Protein AF-A0A4S3JX13-F1 (afdb_monomer_lite)

Structure (mmCIF, N/CA/C/O backbone):
data_AF-A0A4S3JX13-F1
#
_entry.id   AF-A0A4S3JX13-F1
#
loop_
_atom_site.group_PDB
_atom_site.id
_atom_site.type_symbol
_atom_site.label_atom_id
_atom_site.label_alt_id
_atom_site.label_comp_id
_atom_site.label_asym_id
_atom_site.label_entity_id
_atom_site.label_seq_id
_atom_site.pdbx_PDB_ins_code
_atom_site.Cartn_x
_atom_site.Cartn_y
_atom_site.Cartn_z
_atom_site.occupancy
_atom_site.B_iso_or_equiv
_atom_site.auth_seq_id
_atom_site.auth_comp_id
_atom_site.auth_asym_id
_atom_site.auth_atom_id
_atom_site.pdbx_PDB_model_num
ATOM 1 N N . MET A 1 1 ? -13.801 -10.731 11.688 1.00 96.25 1 MET A N 1
ATOM 2 C CA . MET A 1 1 ? -12.853 -10.563 10.554 1.00 96.25 1 MET A CA 1
ATOM 3 C C . MET A 1 1 ? -11.697 -9.639 10.933 1.00 96.25 1 MET A C 1
ATOM 5 O O . MET A 1 1 ? -11.941 -8.635 11.584 1.00 96.25 1 MET A O 1
ATOM 9 N N . TYR A 1 2 ? -10.465 -9.910 10.487 1.00 97.88 2 TYR A N 1
ATOM 10 C CA . TYR A 1 2 ? -9.333 -8.976 10.625 1.00 97.88 2 TYR A CA 1
ATOM 11 C C . TYR A 1 2 ? -9.135 -8.181 9.332 1.00 97.88 2 TYR A C 1
ATOM 13 O O . TYR A 1 2 ? -9.108 -8.780 8.257 1.00 97.88 2 TYR A O 1
ATOM 21 N N . LEU A 1 3 ? -8.986 -6.857 9.428 1.00 98.25 3 LEU A N 1
ATOM 22 C CA . LEU A 1 3 ? -8.801 -5.976 8.270 1.00 98.25 3 LEU A CA 1
ATOM 23 C C . LEU A 1 3 ? -7.435 -5.286 8.286 1.00 98.25 3 LEU A C 1
ATOM 25 O O . LEU A 1 3 ? -7.055 -4.659 9.275 1.00 98.25 3 LEU A O 1
ATOM 29 N N . GLU A 1 4 ? -6.721 -5.369 7.164 1.00 97.81 4 GLU A N 1
ATOM 30 C CA . GLU A 1 4 ? -5.414 -4.738 6.991 1.00 97.81 4 GLU A CA 1
ATOM 31 C C . GLU A 1 4 ? -5.537 -3.225 6.786 1.00 97.81 4 GLU A C 1
ATOM 33 O O . GLU A 1 4 ? -6.126 -2.760 5.811 1.00 97.81 4 GLU A O 1
ATOM 38 N N . ALA A 1 5 ? -4.930 -2.455 7.687 1.00 97.06 5 ALA A N 1
ATOM 39 C CA . ALA A 1 5 ? -4.945 -0.994 7.688 1.00 97.06 5 ALA A CA 1
ATOM 40 C C . ALA A 1 5 ? -3.530 -0.380 7.714 1.00 97.06 5 ALA A C 1
ATOM 42 O O . ALA A 1 5 ? -3.342 0.788 8.054 1.00 97.06 5 ALA A O 1
ATOM 43 N N . GLY A 1 6 ? -2.503 -1.159 7.355 1.00 97.00 6 GLY A N 1
ATOM 44 C CA . GLY A 1 6 ? -1.111 -0.700 7.348 1.00 97.00 6 GLY A CA 1
ATOM 45 C C . GLY A 1 6 ? -0.830 0.400 6.329 1.00 97.00 6 GLY A C 1
ATOM 46 O O . GLY A 1 6 ? -0.102 1.338 6.636 1.00 97.00 6 GLY A O 1
ATOM 47 N N . ARG A 1 7 ? -1.437 0.322 5.138 1.00 98.19 7 ARG A N 1
ATOM 48 C CA . ARG A 1 7 ? -1.107 1.192 3.991 1.00 98.19 7 ARG A CA 1
ATOM 49 C C . ARG A 1 7 ? -2.301 1.932 3.380 1.00 98.19 7 ARG A C 1
ATOM 51 O O . ARG A 1 7 ? -2.232 2.364 2.234 1.00 98.19 7 ARG A O 1
ATOM 58 N N . ASN A 1 8 ? -3.402 2.068 4.121 1.00 97.56 8 ASN A N 1
ATOM 59 C CA . ASN A 1 8 ? -4.667 2.608 3.610 1.00 97.56 8 ASN A CA 1
ATOM 60 C C . ASN A 1 8 ? -5.009 4.034 4.091 1.00 97.56 8 ASN A C 1
ATOM 62 O O . ASN A 1 8 ? -6.119 4.486 3.820 1.00 97.56 8 ASN A O 1
ATOM 66 N N . GLY A 1 9 ? -4.100 4.747 4.768 1.00 97.88 9 GLY A N 1
ATOM 67 C CA . GLY A 1 9 ? -4.395 6.054 5.382 1.00 97.88 9 GLY A CA 1
ATOM 68 C C . GLY A 1 9 ? -4.720 7.175 4.392 1.00 97.88 9 GLY A C 1
ATOM 69 O O . GLY A 1 9 ? -5.482 8.092 4.703 1.00 97.88 9 GLY A O 1
ATOM 70 N N . LYS A 1 10 ? -4.200 7.078 3.167 1.00 98.25 10 LYS A N 1
ATOM 71 C CA . LYS A 1 10 ? -4.457 8.040 2.095 1.00 98.25 10 LYS A CA 1
ATOM 72 C C . LYS A 1 10 ? -5.344 7.425 1.020 1.00 98.25 10 LYS A C 1
ATOM 74 O O . LYS A 1 10 ? -4.975 6.421 0.416 1.00 98.25 10 LYS A O 1
ATOM 79 N N . GLN A 1 11 ? -6.496 8.053 0.794 1.00 97.75 11 GLN A N 1
ATOM 80 C CA . GLN A 1 11 ? -7.468 7.689 -0.234 1.00 97.75 11 GLN A CA 1
ATOM 81 C C . GLN A 1 11 ? -7.909 8.949 -1.009 1.00 97.75 11 GLN A C 1
ATOM 83 O O . GLN A 1 11 ? -8.144 9.979 -0.372 1.00 97.75 11 GLN A O 1
ATOM 88 N N . PRO A 1 12 ? -8.057 8.890 -2.346 1.00 97.94 12 PRO A N 1
ATOM 89 C CA . PRO A 1 12 ? -7.605 7.793 -3.204 1.00 97.94 12 PRO A CA 1
ATOM 90 C C . PRO A 1 12 ? -6.074 7.631 -3.156 1.00 97.94 12 PRO A C 1
ATOM 92 O O . PRO A 1 12 ? -5.344 8.566 -2.813 1.00 97.94 12 PRO A O 1
ATOM 95 N N . THR A 1 13 ? -5.600 6.427 -3.468 1.00 98.25 13 THR A N 1
ATOM 96 C CA . THR A 1 13 ?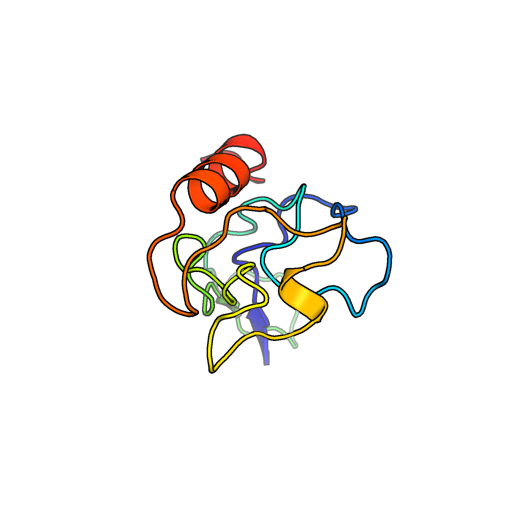 -4.171 6.115 -3.618 1.00 98.25 13 THR A CA 1
ATOM 97 C C . THR A 1 13 ? -3.632 6.663 -4.950 1.00 98.25 13 THR A C 1
ATOM 99 O O . THR A 1 13 ? -4.370 7.251 -5.741 1.00 98.25 13 THR A O 1
ATOM 102 N N . GLY A 1 14 ? -2.337 6.476 -5.223 1.00 98.00 14 GLY A N 1
ATOM 103 C CA . GLY A 1 14 ? -1.728 6.757 -6.531 1.00 98.00 14 GLY A CA 1
ATOM 104 C C . GLY A 1 14 ? -1.802 5.594 -7.529 1.00 98.00 14 GLY A C 1
ATOM 105 O O . GLY A 1 14 ? -1.022 5.573 -8.480 1.00 98.00 14 GLY A O 1
ATOM 106 N N . GLN A 1 15 ? -2.677 4.611 -7.297 1.00 98.50 15 GLN A N 1
ATOM 107 C CA . GLN A 1 15 ? -2.932 3.526 -8.248 1.00 98.50 15 GLN A CA 1
ATOM 108 C C . GLN A 1 15 ? -3.591 4.088 -9.510 1.00 98.50 15 GLN A C 1
ATOM 110 O O . GLN A 1 15 ? -4.449 4.965 -9.418 1.00 98.50 15 GLN A O 1
ATOM 115 N N . ASN A 1 16 ? -3.216 3.565 -10.679 1.00 98.06 16 ASN A N 1
ATOM 116 C CA . ASN A 1 16 ? -3.952 3.850 -11.913 1.00 98.06 16 ASN A CA 1
ATOM 117 C C . ASN A 1 16 ? -5.083 2.838 -12.092 1.00 98.06 16 ASN A C 1
ATOM 119 O O . ASN A 1 16 ? -6.187 3.201 -12.481 1.00 98.06 16 ASN A O 1
ATOM 123 N N . GLU A 1 17 ? -4.801 1.582 -11.750 1.00 98.25 17 GLU A N 1
ATOM 124 C CA . GLU A 1 17 ? -5.756 0.483 -11.759 1.00 98.25 17 GLU A CA 1
ATOM 125 C C . GLU A 1 17 ? -5.798 -0.174 -10.380 1.00 98.25 17 GLU A C 1
ATOM 127 O O . GLU A 1 17 ? -4.792 -0.247 -9.675 1.00 98.25 17 GLU A O 1
ATOM 132 N N . TRP A 1 18 ? -6.951 -0.714 -9.983 1.00 98.12 18 TRP A N 1
ATOM 133 C CA . TRP A 1 18 ? -7.096 -1.323 -8.651 1.00 98.12 18 TRP A CA 1
ATOM 134 C C . TRP A 1 18 ? -6.177 -2.547 -8.450 1.00 98.12 18 TRP A C 1
ATOM 136 O O . TRP A 1 18 ? -5.819 -2.887 -7.323 1.00 98.12 18 TRP A O 1
ATOM 146 N N . GLY A 1 19 ? -5.759 -3.182 -9.550 1.00 98.19 19 GLY A N 1
ATOM 147 C CA . GLY A 1 19 ? -4.789 -4.277 -9.561 1.00 98.19 19 GLY A CA 1
ATOM 148 C C . GLY A 1 19 ? -3.326 -3.852 -9.381 1.00 98.19 19 GLY A C 1
ATOM 149 O O . GLY A 1 19 ? -2.470 -4.725 -9.275 1.00 98.19 19 GLY A O 1
ATOM 150 N N . ASP A 1 20 ? -3.010 -2.555 -9.323 1.00 98.38 20 ASP A N 1
ATOM 151 C CA . ASP A 1 20 ? -1.644 -2.070 -9.096 1.00 98.38 20 ASP A CA 1
ATOM 152 C C . ASP A 1 20 ? -1.260 -2.275 -7.623 1.00 98.38 20 ASP A C 1
ATOM 154 O O . ASP A 1 20 ? -1.570 -1.440 -6.777 1.00 98.38 20 ASP A O 1
ATOM 158 N N . TRP A 1 21 ? -0.623 -3.395 -7.279 1.00 98.38 21 TRP A N 1
ATOM 159 C CA . TRP A 1 21 ? -0.396 -3.782 -5.876 1.00 98.38 21 TRP A CA 1
ATOM 160 C C . TRP A 1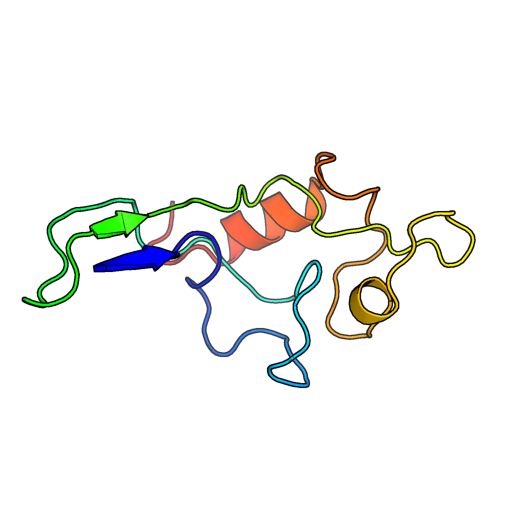 21 ? 1.015 -3.498 -5.340 1.00 98.38 21 TRP A C 1
ATOM 162 O O . TRP A 1 21 ? 1.198 -3.456 -4.125 1.00 98.38 21 TRP A O 1
ATOM 172 N N . CYS A 1 22 ? 2.016 -3.330 -6.209 1.00 98.56 22 CYS A N 1
ATOM 173 C CA . CYS A 1 22 ? 3.423 -3.295 -5.802 1.00 98.56 22 CYS A CA 1
ATOM 174 C C . CYS A 1 22 ? 3.904 -1.876 -5.479 1.00 98.56 22 CYS A C 1
ATOM 176 O O . CYS A 1 22 ? 3.847 -1.007 -6.342 1.00 98.56 22 CYS A O 1
ATOM 178 N N . ASN A 1 23 ? 4.430 -1.633 -4.272 1.00 98.44 23 ASN A N 1
ATOM 179 C CA . ASN A 1 23 ? 5.110 -0.387 -3.884 1.00 98.44 23 ASN A CA 1
ATOM 180 C C . ASN A 1 23 ? 4.358 0.883 -4.332 1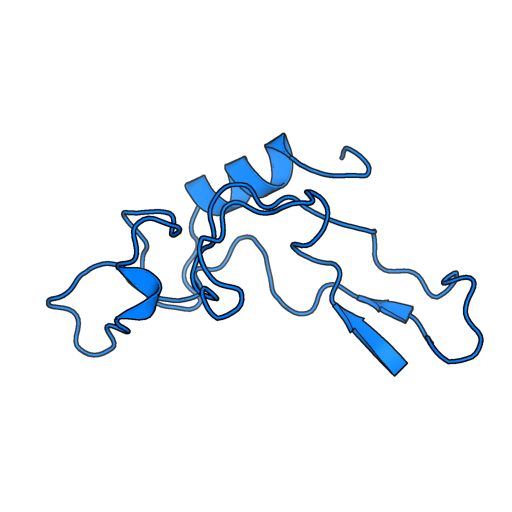.00 98.44 23 ASN A C 1
ATOM 182 O O . ASN A 1 23 ? 4.942 1.822 -4.872 1.00 98.44 23 ASN A O 1
ATOM 186 N N . VAL A 1 24 ? 3.040 0.900 -4.140 1.00 98.44 24 VAL A N 1
ATOM 187 C CA . VAL A 1 24 ? 2.129 1.909 -4.698 1.00 98.44 24 VAL A CA 1
ATOM 188 C C . VAL A 1 24 ? 2.457 3.330 -4.221 1.00 98.44 24 VAL A C 1
ATOM 190 O O . VAL A 1 24 ? 2.567 3.597 -3.024 1.00 98.44 24 VAL A O 1
ATOM 193 N N . LYS A 1 25 ? 2.559 4.280 -5.150 1.00 98.31 25 LYS A N 1
ATOM 194 C CA . LYS A 1 25 ? 2.743 5.702 -4.834 1.00 98.31 25 LYS A CA 1
ATOM 195 C C . LYS A 1 25 ? 1.521 6.297 -4.139 1.00 98.31 25 LYS A C 1
ATOM 197 O O . LYS A 1 25 ? 0.383 5.902 -4.373 1.00 98.31 25 LYS A O 1
ATOM 202 N N . GLY A 1 26 ? 1.745 7.335 -3.343 1.00 97.38 26 GLY A N 1
ATOM 203 C CA . GLY A 1 26 ? 0.665 8.123 -2.751 1.00 97.38 26 GLY A CA 1
ATOM 204 C C . GLY A 1 26 ? -0.205 7.350 -1.757 1.00 97.38 26 GLY A C 1
ATOM 205 O O . GLY A 1 26 ? -1.368 7.705 -1.592 1.00 97.38 26 GLY A O 1
ATOM 206 N N . THR A 1 27 ? 0.343 6.327 -1.106 1.00 98.38 27 THR A N 1
ATOM 207 C CA . THR A 1 27 ? -0.259 5.649 0.051 1.00 98.38 27 THR A CA 1
ATOM 208 C C . THR A 1 27 ? 0.263 6.252 1.359 1.00 98.38 27 THR A C 1
ATOM 210 O O . THR A 1 27 ? 1.194 7.055 1.351 1.00 98.38 27 THR A O 1
ATOM 213 N N . GLY A 1 28 ? -0.360 5.903 2.485 1.00 98.19 28 GLY A N 1
ATOM 214 C CA . GLY A 1 28 ? -0.013 6.421 3.811 1.00 98.19 28 GLY A CA 1
ATOM 215 C C . GLY A 1 28 ? -0.318 5.409 4.910 1.00 98.19 28 GLY A C 1
ATOM 216 O O . GLY A 1 28 ? -1.149 4.516 4.701 1.00 98.19 28 GLY A O 1
ATOM 217 N N . PHE A 1 29 ? 0.325 5.533 6.075 1.00 98.56 29 PHE A N 1
ATOM 218 C CA . PHE A 1 29 ? -0.050 4.728 7.241 1.00 98.56 29 PHE A CA 1
ATOM 219 C C . PHE A 1 29 ? -1.511 4.966 7.607 1.00 98.56 29 PHE A C 1
ATOM 221 O O . PHE A 1 29 ? -1.929 6.111 7.748 1.00 98.56 29 PHE A O 1
ATOM 228 N N . GLY A 1 30 ? -2.278 3.891 7.761 1.00 97.81 30 GLY A N 1
ATOM 229 C CA . GLY A 1 30 ? -3.680 3.975 8.149 1.00 97.81 30 GLY A CA 1
ATOM 230 C C . GLY A 1 30 ? -3.917 3.833 9.643 1.00 97.81 30 GLY A C 1
ATOM 231 O O . GLY A 1 30 ? -3.030 4.076 10.475 1.00 97.81 30 GLY A O 1
ATOM 232 N N . ALA A 1 31 ? -5.129 3.383 9.973 1.00 97.19 31 ALA A N 1
ATOM 233 C CA . ALA A 1 31 ? -5.565 3.154 11.343 1.00 97.19 31 ALA A CA 1
ATOM 234 C C . ALA A 1 31 ? -4.525 2.354 12.149 1.00 97.19 31 ALA A C 1
ATOM 236 O O . ALA A 1 31 ? -3.841 1.448 11.654 1.00 97.19 31 ALA A O 1
ATOM 237 N N . ARG A 1 32 ? -4.363 2.730 13.420 1.00 97.88 32 ARG A N 1
ATOM 238 C CA . ARG A 1 32 ? -3.525 1.970 14.353 1.00 97.88 32 ARG A CA 1
ATOM 239 C C . ARG A 1 32 ? -4.240 0.653 14.686 1.00 97.88 32 ARG A C 1
ATOM 241 O O . ARG A 1 32 ? -5.472 0.651 14.707 1.00 97.88 32 ARG A O 1
ATOM 248 N N . PRO A 1 33 ? -3.508 -0.446 14.950 1.00 98.31 33 PRO A N 1
ATOM 249 C CA . PRO A 1 33 ? -4.139 -1.692 15.355 1.00 98.31 33 PRO A CA 1
ATOM 250 C C . PRO A 1 33 ? -5.058 -1.498 16.563 1.00 98.31 33 PRO A C 1
ATOM 252 O O . PRO A 1 33 ? -4.645 -0.906 17.561 1.00 98.31 33 PRO A O 1
ATOM 255 N N . THR A 1 34 ? -6.299 -1.967 16.460 1.00 98.44 34 THR A N 1
ATOM 256 C CA . THR A 1 34 ? -7.324 -1.812 17.502 1.00 98.44 34 THR A CA 1
ATOM 257 C C . THR A 1 34 ? -8.444 -2.831 17.314 1.00 98.44 34 THR A C 1
ATOM 259 O O . THR A 1 34 ? -8.742 -3.213 16.183 1.00 98.44 34 THR A O 1
ATOM 262 N N . THR A 1 35 ? -9.076 -3.244 18.413 1.00 98.56 35 THR A N 1
ATOM 263 C CA . THR A 1 35 ? -10.331 -4.017 18.422 1.00 98.56 35 THR A CA 1
ATOM 264 C C . THR A 1 35 ? -11.569 -3.120 18.504 1.00 98.56 35 THR A C 1
ATOM 266 O O . THR A 1 35 ? -12.688 -3.606 18.398 1.00 98.56 35 THR A O 1
ATOM 269 N N . ASP A 1 36 ? -11.389 -1.814 18.718 1.00 98.12 36 ASP A N 1
ATOM 270 C CA . ASP A 1 36 ? -12.470 -0.827 18.667 1.00 98.12 36 ASP A CA 1
ATOM 271 C C . ASP A 1 36 ? -12.716 -0.415 17.209 1.00 98.12 36 ASP A C 1
ATOM 273 O O . ASP A 1 36 ? -12.154 0.561 16.708 1.00 98.12 36 ASP A O 1
ATOM 277 N N . THR A 1 37 ? -13.456 -1.254 16.488 1.00 97.81 37 THR A N 1
ATOM 278 C CA . THR A 1 37 ? -13.681 -1.143 15.036 1.00 97.81 37 THR A CA 1
ATOM 279 C C . THR A 1 37 ? -15.011 -0.478 14.688 1.00 97.81 37 THR A C 1
ATOM 281 O O . THR A 1 37 ? -15.168 0.023 13.576 1.00 97.81 37 THR A O 1
ATOM 284 N N . GLY A 1 38 ? -15.966 -0.473 15.624 1.00 97.56 38 GLY A N 1
ATOM 285 C CA . GLY A 1 38 ? -17.329 0.017 15.413 1.00 97.56 38 GLY A CA 1
ATOM 286 C C . GLY A 1 38 ? -18.211 -0.876 14.529 1.00 97.56 38 GLY A C 1
ATOM 287 O O . GLY A 1 38 ? -19.318 -0.460 14.195 1.00 97.56 38 GLY A O 1
ATOM 288 N N . ASP A 1 39 ? -17.752 -2.076 14.156 1.00 97.88 39 ASP A N 1
ATOM 289 C CA . ASP A 1 39 ? -18.467 -3.008 13.276 1.00 97.88 39 ASP A CA 1
ATOM 290 C C . ASP A 1 39 ? -18.484 -4.422 13.883 1.00 97.88 39 ASP A C 1
ATOM 292 O O . ASP A 1 39 ? -17.436 -4.988 14.190 1.00 97.88 39 ASP A O 1
ATOM 296 N N . GLU A 1 40 ? -19.678 -5.004 14.039 1.00 97.88 40 GLU A N 1
ATOM 297 C CA . GLU A 1 40 ? -19.884 -6.328 14.652 1.00 97.88 40 GLU A CA 1
ATOM 298 C C . GLU A 1 40 ? -19.233 -7.485 13.872 1.00 97.88 40 GLU A C 1
ATOM 300 O O . GLU A 1 40 ? -19.046 -8.571 14.421 1.00 97.88 40 GLU A O 1
ATOM 305 N N . LEU A 1 41 ? -18.887 -7.282 12.598 1.00 98.38 41 LEU A N 1
ATOM 306 C CA . LEU A 1 41 ? -18.234 -8.278 11.746 1.00 98.38 41 LEU A CA 1
ATOM 307 C C . LEU A 1 41 ? -16.708 -8.116 11.702 1.00 98.38 41 LEU A C 1
ATOM 309 O O . LEU A 1 41 ? -16.010 -9.012 11.204 1.00 98.38 41 LEU A O 1
ATOM 313 N N . VAL A 1 42 ? -16.167 -7.001 12.202 1.00 98.50 42 VAL A N 1
ATOM 314 C CA . VAL A 1 42 ? -14.733 -6.689 12.174 1.00 98.50 42 VAL A CA 1
ATOM 315 C C . VAL A 1 42 ? -1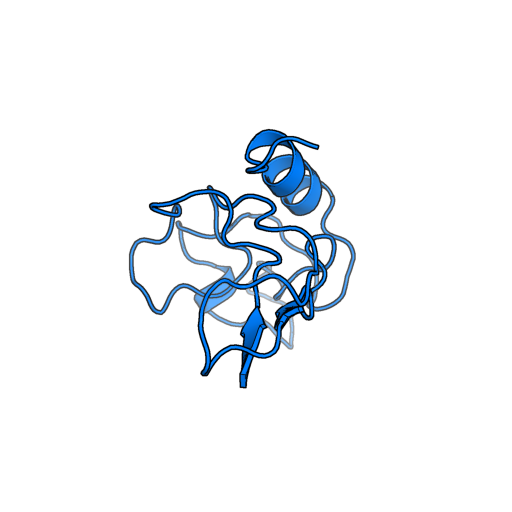4.153 -6.795 13.580 1.00 98.50 42 VAL A C 1
ATOM 317 O O . VAL A 1 42 ? -14.363 -5.932 14.423 1.00 98.50 42 VAL A O 1
ATOM 320 N N . ASP A 1 43 ? -13.344 -7.826 13.807 1.00 98.56 43 ASP A N 1
ATOM 321 C CA . ASP A 1 43 ? -12.753 -8.121 15.115 1.00 98.56 43 ASP A CA 1
ATOM 322 C C . ASP A 1 43 ? -11.631 -7.129 15.446 1.00 98.56 43 ASP A C 1
ATOM 324 O O . ASP A 1 43 ? -11.454 -6.751 16.602 1.00 98.56 43 ASP A O 1
ATOM 328 N N . ALA A 1 44 ? -10.839 -6.736 14.438 1.00 98.50 44 ALA A N 1
ATOM 329 C CA . ALA A 1 44 ? -9.777 -5.749 14.597 1.00 98.50 44 ALA A CA 1
ATOM 330 C C . ALA A 1 44 ? -9.299 -5.147 13.267 1.00 98.50 44 ALA A C 1
ATOM 332 O O . ALA A 1 44 ? -9.267 -5.817 12.227 1.00 98.50 44 ALA A O 1
ATOM 333 N N . PHE A 1 45 ? -8.805 -3.911 13.347 1.00 98.56 45 PHE A N 1
ATOM 334 C CA . PHE A 1 45 ? -7.849 -3.378 12.380 1.00 98.56 45 PHE A CA 1
ATOM 335 C C . PHE A 1 45 ? -6.439 -3.839 12.749 1.00 98.56 45 PHE A C 1
ATOM 337 O O . PHE A 1 45 ? -6.054 -3.810 13.920 1.00 98.56 45 PHE A O 1
ATOM 344 N N . VAL A 1 46 ? -5.661 -4.263 11.755 1.00 98.19 46 VAL A N 1
ATOM 345 C CA . VAL A 1 46 ? -4.311 -4.81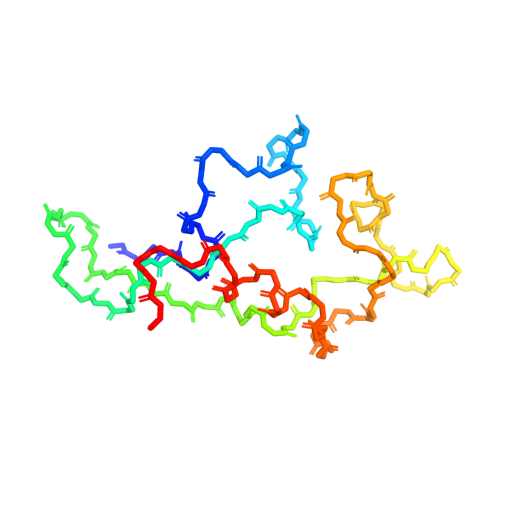8 11.927 1.00 98.19 46 VAL A CA 1
ATOM 346 C C . VAL A 1 46 ? -3.318 -4.212 10.929 1.00 98.19 46 VAL A C 1
ATOM 348 O O . VAL A 1 46 ? -3.705 -3.541 9.975 1.00 98.19 46 VAL A O 1
ATOM 351 N N . ARG A 1 47 ? -2.019 -4.413 11.183 1.00 96.50 47 ARG A N 1
ATOM 352 C CA . ARG A 1 47 ? -0.914 -4.076 10.271 1.00 96.50 47 ARG A CA 1
ATOM 353 C C . ARG A 1 47 ? -0.062 -5.326 10.050 1.00 96.50 47 ARG A C 1
ATOM 355 O O . ARG A 1 47 ? 0.882 -5.581 10.788 1.00 96.50 47 ARG A O 1
ATOM 362 N N . VAL A 1 48 ? -0.481 -6.134 9.093 1.00 97.38 48 VAL A N 1
ATOM 363 C CA . VAL A 1 48 ? 0.109 -7.395 8.646 1.00 97.38 48 VAL A CA 1
ATOM 364 C C . VAL A 1 48 ? 1.253 -7.124 7.680 1.00 97.38 48 VAL A C 1
ATOM 366 O O . VAL A 1 48 ? 2.311 -7.731 7.821 1.00 97.38 48 VAL A O 1
ATOM 369 N N . LYS A 1 49 ? 1.076 -6.215 6.711 1.00 96.12 49 LYS A N 1
ATOM 370 C CA . LYS A 1 49 ? 2.150 -5.843 5.789 1.00 96.12 49 LYS A CA 1
ATOM 371 C C . LYS A 1 49 ? 2.927 -4.659 6.355 1.00 96.12 49 LYS A C 1
ATOM 373 O O . LYS A 1 49 ? 2.445 -3.524 6.384 1.00 96.12 49 LYS A O 1
ATOM 378 N N . SER A 1 50 ? 4.166 -4.943 6.736 1.00 92.94 50 SER A N 1
ATOM 379 C CA . SER A 1 50 ? 5.181 -3.947 7.061 1.00 92.94 50 SER A CA 1
ATOM 380 C C . SER A 1 50 ? 5.358 -2.945 5.920 1.00 92.94 50 SER A C 1
ATOM 382 O O . SER A 1 50 ? 5.538 -3.318 4.761 1.00 92.94 50 SER A O 1
ATOM 384 N N . SER A 1 51 ? 5.270 -1.660 6.253 1.00 89.88 51 SER A N 1
ATOM 385 C CA . SER A 1 51 ? 5.338 -0.544 5.297 1.00 89.88 51 SER A CA 1
ATOM 386 C C . SER A 1 51 ? 6.766 -0.135 4.960 1.00 89.88 51 SER A C 1
ATOM 388 O O . SER A 1 51 ? 6.997 0.666 4.072 1.00 89.88 51 SER A O 1
ATOM 390 N N . GLU A 1 52 ? 7.727 -0.657 5.692 1.00 91.75 52 GLU A N 1
ATOM 391 C CA . GLU A 1 52 ? 9.149 -0.485 5.483 1.00 91.75 52 GLU A CA 1
ATOM 392 C C . GLU A 1 52 ? 9.715 -1.496 4.477 1.00 91.75 52 GLU A C 1
ATOM 394 O O . GLU A 1 52 ? 10.797 -1.286 3.942 1.00 91.75 52 GLU A O 1
ATOM 399 N N . GLU A 1 53 ? 8.996 -2.584 4.195 1.00 98.06 53 GLU A N 1
ATOM 400 C CA . GLU A 1 53 ? 9.467 -3.678 3.348 1.00 98.06 53 GLU A CA 1
ATOM 401 C C . GLU A 1 53 ? 8.908 -3.580 1.927 1.00 98.06 53 GLU A C 1
ATOM 403 O O . GLU A 1 53 ? 7.690 -3.595 1.729 1.00 98.06 53 GLU A O 1
ATOM 408 N N . SER A 1 54 ? 9.796 -3.604 0.931 1.00 98.44 54 SER A N 1
ATOM 409 C CA . SER A 1 54 ? 9.434 -3.651 -0.489 1.00 98.44 54 SER A CA 1
ATOM 410 C C . SER A 1 54 ? 8.497 -4.823 -0.797 1.00 98.44 54 SER A C 1
ATOM 412 O O . SER A 1 54 ? 8.645 -5.928 -0.263 1.00 98.44 54 SER A O 1
ATOM 414 N N . ASP A 1 55 ? 7.540 -4.595 -1.691 1.00 98.62 55 ASP A N 1
ATOM 415 C CA . ASP A 1 55 ? 6.699 -5.641 -2.276 1.00 98.62 55 ASP A CA 1
ATOM 416 C C . ASP A 1 55 ? 7.427 -6.415 -3.392 1.00 98.62 55 ASP A C 1
ATOM 418 O O . ASP A 1 55 ? 7.079 -7.560 -3.673 1.00 98.62 55 ASP A O 1
ATOM 422 N N . GLY A 1 56 ? 8.455 -5.822 -4.009 1.00 98.62 56 GLY A N 1
ATOM 423 C CA . GLY A 1 56 ? 9.193 -6.407 -5.128 1.00 98.62 56 GLY A CA 1
ATOM 424 C C . GLY A 1 56 ? 10.131 -5.421 -5.826 1.00 98.62 56 GLY A C 1
ATOM 425 O O . GLY A 1 56 ? 9.989 -4.205 -5.706 1.00 98.62 56 GLY A O 1
ATOM 426 N N . THR A 1 57 ? 11.114 -5.960 -6.550 1.00 98.75 57 THR A N 1
ATOM 427 C CA . THR A 1 57 ? 12.141 -5.158 -7.233 1.00 98.75 57 THR A CA 1
ATOM 428 C C . THR A 1 57 ? 11.598 -4.484 -8.489 1.00 98.75 57 THR A C 1
ATOM 430 O O . THR A 1 57 ? 10.817 -5.078 -9.231 1.00 98.75 57 THR A O 1
ATOM 433 N N . SER A 1 58 ? 12.051 -3.257 -8.758 1.00 98.69 58 SER A N 1
ATOM 434 C CA . SER A 1 58 ? 11.786 -2.562 -10.025 1.00 98.69 58 SER A CA 1
ATOM 435 C C . SER A 1 58 ? 12.861 -2.826 -11.091 1.00 98.69 58 SER A C 1
ATOM 437 O O . SER A 1 58 ? 12.774 -2.287 -12.192 1.00 98.69 58 SER A O 1
ATOM 439 N N . ASP A 1 59 ? 13.898 -3.609 -10.774 1.00 98.62 59 ASP A N 1
ATOM 440 C CA . ASP A 1 59 ? 14.944 -4.002 -11.723 1.00 98.62 59 ASP A CA 1
ATOM 441 C C . ASP A 1 59 ? 14.426 -5.093 -12.669 1.00 98.62 59 ASP A C 1
ATOM 443 O O . ASP A 1 59 ? 14.247 -6.245 -12.273 1.00 98.62 59 ASP A O 1
ATOM 447 N N . THR A 1 60 ? 14.221 -4.737 -13.938 1.00 98.50 60 THR A N 1
ATOM 448 C CA . THR A 1 60 ? 13.704 -5.640 -14.980 1.00 98.50 60 THR A CA 1
ATOM 449 C C . THR A 1 60 ? 14.667 -6.769 -15.352 1.00 98.50 60 THR A C 1
ATOM 451 O O . THR A 1 60 ? 14.258 -7.725 -16.011 1.00 98.50 60 THR A O 1
ATOM 454 N N . SER A 1 61 ? 15.936 -6.688 -14.939 1.00 98.38 61 SER A N 1
ATOM 455 C CA . SER A 1 61 ? 16.928 -7.749 -15.130 1.00 98.38 61 SER A CA 1
ATOM 456 C C . SER A 1 61 ? 16.968 -8.758 -13.975 1.00 98.38 61 SER A C 1
ATOM 458 O O . SER A 1 61 ? 17.588 -9.820 -14.100 1.00 98.38 61 SER A O 1
ATOM 460 N N . ALA A 1 62 ? 16.300 -8.463 -12.854 1.00 98.56 62 ALA A N 1
ATOM 461 C CA . ALA A 1 62 ? 16.311 -9.319 -11.678 1.00 98.56 62 ALA A CA 1
ATOM 462 C C . ALA A 1 62 ? 15.555 -10.635 -11.916 1.00 98.56 62 ALA A C 1
ATOM 464 O O . ALA A 1 62 ? 14.479 -10.681 -12.511 1.00 98.56 62 ALA A O 1
ATOM 465 N N . LYS A 1 63 ? 16.083 -11.734 -11.362 1.00 98.50 63 LYS A N 1
ATOM 466 C CA . LYS A 1 63 ? 15.511 -13.085 -11.527 1.00 98.50 63 LYS A CA 1
ATOM 467 C C . LYS A 1 63 ? 14.059 -13.201 -11.040 1.00 98.50 63 LYS A C 1
ATOM 469 O O . LYS A 1 63 ? 13.329 -14.060 -11.524 1.00 98.50 63 LYS A O 1
ATOM 474 N N . ARG A 1 64 ? 13.667 -12.394 -10.049 1.00 98.31 64 ARG A N 1
ATOM 475 C CA . ARG A 1 64 ? 12.334 -12.405 -9.421 1.00 98.31 64 ARG A CA 1
ATOM 476 C C . ARG A 1 64 ? 11.520 -11.152 -9.745 1.00 98.31 64 ARG A C 1
ATOM 478 O O . ARG A 1 64 ? 10.625 -10.801 -8.983 1.00 98.31 64 ARG A O 1
ATOM 485 N N . TYR A 1 65 ? 11.858 -10.463 -10.832 1.00 98.69 65 TYR A N 1
ATOM 486 C CA . TYR A 1 65 ? 11.117 -9.292 -11.275 1.00 98.69 65 TYR A CA 1
ATOM 487 C C . TYR A 1 65 ? 9.643 -9.632 -11.549 1.00 98.69 65 TYR A C 1
ATOM 489 O O . TYR A 1 65 ? 9.344 -10.609 -12.239 1.00 98.69 65 TYR A O 1
ATOM 497 N N . ASP A 1 66 ? 8.740 -8.797 -11.031 1.00 98.75 66 ASP A N 1
ATOM 498 C CA . ASP A 1 66 ? 7.311 -8.812 -11.348 1.00 98.75 66 ASP A CA 1
ATOM 499 C C . ASP A 1 66 ? 6.946 -7.524 -12.096 1.00 98.75 66 ASP A C 1
ATOM 501 O O . ASP A 1 66 ? 7.310 -6.421 -11.677 1.00 98.75 66 ASP A O 1
ATOM 505 N N . ALA A 1 67 ? 6.203 -7.657 -13.197 1.00 98.31 67 ALA A N 1
ATOM 506 C CA . ALA A 1 67 ? 5.823 -6.537 -14.053 1.00 98.31 67 ALA A CA 1
ATOM 507 C C . ALA A 1 67 ? 5.031 -5.447 -13.309 1.00 98.31 67 ALA A C 1
ATOM 509 O O . ALA A 1 67 ? 5.166 -4.269 -13.645 1.00 98.31 67 ALA A O 1
ATOM 510 N N . HIS A 1 68 ? 4.267 -5.803 -12.267 1.00 98.56 68 HIS A N 1
ATOM 511 C CA . HIS A 1 68 ? 3.525 -4.823 -11.469 1.00 98.56 68 HIS A CA 1
ATOM 512 C C . HIS A 1 68 ? 4.459 -3.849 -10.753 1.00 98.56 68 HIS A C 1
ATOM 514 O O . HIS A 1 68 ? 4.107 -2.687 -10.593 1.00 98.56 68 HIS A O 1
ATOM 520 N N . CYS A 1 69 ? 5.668 -4.274 -10.379 1.00 98.56 69 CYS A N 1
ATOM 521 C CA . CYS A 1 69 ? 6.646 -3.426 -9.697 1.00 98.56 69 CYS A CA 1
ATOM 522 C C . CYS A 1 69 ? 7.349 -2.428 -10.630 1.00 98.56 69 CYS A C 1
ATOM 524 O O . CYS A 1 69 ? 8.003 -1.503 -10.147 1.00 98.56 69 CYS A O 1
ATOM 526 N N . GLY A 1 70 ? 7.187 -2.568 -11.952 1.00 98.19 70 GLY A N 1
ATOM 527 C CA . GLY A 1 70 ? 7.684 -1.618 -12.952 1.00 98.19 70 GLY A CA 1
ATOM 528 C C . GLY A 1 70 ? 6.651 -0.609 -13.462 1.00 98.19 70 GLY A C 1
ATOM 529 O O . GLY A 1 70 ? 6.987 0.188 -14.339 1.00 98.19 70 GLY A O 1
ATOM 530 N N . LEU A 1 71 ? 5.410 -0.626 -12.961 1.00 98.31 71 LEU A N 1
ATOM 531 C CA . LEU A 1 71 ? 4.353 0.279 -13.431 1.00 98.31 71 LEU A CA 1
ATOM 532 C C . LEU A 1 71 ? 4.603 1.735 -13.005 1.00 98.31 71 LEU A C 1
ATOM 534 O O . LEU A 1 71 ? 5.262 2.020 -12.009 1.00 98.31 71 LEU A O 1
ATOM 538 N N . GLY A 1 72 ? 4.027 2.695 -13.735 1.00 97.69 72 GLY A N 1
ATOM 539 C CA . GLY A 1 72 ? 4.178 4.123 -13.419 1.00 97.69 72 GLY A CA 1
ATOM 540 C C . GLY A 1 72 ? 3.612 4.526 -12.047 1.00 97.69 72 GLY A C 1
ATOM 541 O O . GLY A 1 72 ? 4.100 5.481 -11.434 1.00 97.69 72 GLY A O 1
ATOM 542 N N . SER A 1 73 ? 2.631 3.774 -11.543 1.00 97.94 73 SER A N 1
ATOM 543 C CA . SER 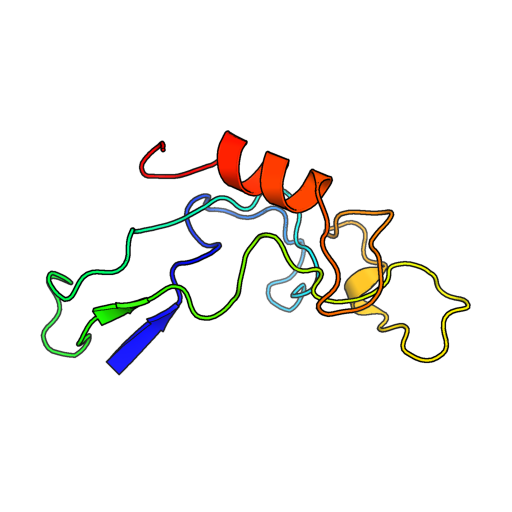A 1 73 ? 2.008 3.929 -10.223 1.00 97.94 73 SER A CA 1
ATOM 544 C C . SER A 1 73 ? 2.875 3.418 -9.063 1.00 97.94 73 SER A C 1
ATOM 546 O O . SER A 1 73 ? 2.513 3.637 -7.908 1.00 97.94 73 SER A O 1
ATOM 548 N N . THR A 1 74 ? 4.039 2.806 -9.321 1.00 97.62 74 THR A N 1
ATOM 549 C CA . THR A 1 74 ? 4.921 2.252 -8.277 1.00 97.62 74 THR A CA 1
ATOM 550 C C . THR A 1 74 ? 6.124 3.141 -7.987 1.00 97.62 74 THR A C 1
ATOM 552 O O . THR A 1 74 ? 6.624 3.865 -8.856 1.00 97.62 74 THR A O 1
ATOM 555 N N . LEU A 1 75 ? 6.592 3.118 -6.741 1.00 97.50 75 LEU A N 1
ATOM 556 C CA . LEU A 1 75 ? 7.832 3.756 -6.311 1.00 97.50 75 LEU A CA 1
ATOM 557 C C . LEU A 1 75 ? 9.035 2.999 -6.884 1.00 97.50 75 LEU A C 1
ATOM 559 O O . LEU A 1 75 ? 9.137 1.781 -6.759 1.00 97.50 75 LEU A O 1
ATOM 563 N N . GLN A 1 76 ? 9.936 3.743 -7.525 1.00 97.69 76 GLN A N 1
ATOM 564 C CA . GLN A 1 76 ? 11.130 3.226 -8.189 1.00 97.69 76 GLN A CA 1
ATOM 565 C C . GLN A 1 76 ? 12.307 4.187 -7.925 1.00 97.69 76 GLN A C 1
ATOM 567 O O . GLN A 1 76 ? 12.085 5.402 -7.911 1.00 97.69 76 GLN A O 1
ATOM 572 N N . PRO A 1 77 ? 13.545 3.691 -7.747 1.00 98.06 77 PRO A N 1
ATOM 573 C CA . PRO A 1 77 ? 13.914 2.276 -7.717 1.00 98.06 77 PRO A CA 1
ATOM 574 C C . PRO A 1 77 ? 13.437 1.573 -6.433 1.00 98.06 77 PRO A C 1
ATOM 576 O O . PRO A 1 77 ? 13.422 2.179 -5.363 1.00 98.06 77 PRO A O 1
ATOM 579 N N . ALA A 1 78 ? 13.072 0.293 -6.542 1.00 98.50 78 ALA A N 1
ATOM 580 C CA . ALA A 1 78 ? 12.688 -0.557 -5.414 1.00 98.50 78 ALA A CA 1
ATOM 581 C C . ALA A 1 78 ? 13.577 -1.815 -5.337 1.00 98.50 78 ALA A C 1
ATOM 583 O O . ALA A 1 78 ? 13.875 -2.398 -6.384 1.00 98.50 78 ALA A O 1
ATOM 584 N N . PRO A 1 79 ? 14.004 -2.247 -4.133 1.00 98.56 79 PRO A N 1
ATOM 585 C CA . PRO A 1 79 ? 14.782 -3.463 -3.939 1.00 98.56 79 PRO A CA 1
ATOM 586 C C . PRO A 1 79 ? 13.886 -4.706 -3.992 1.00 98.56 79 PRO A C 1
ATOM 588 O O . PRO A 1 79 ? 12.661 -4.619 -4.075 1.00 98.56 79 PRO A O 1
ATOM 591 N N . GLU A 1 80 ? 14.513 -5.878 -3.897 1.00 98.69 80 GLU A N 1
ATOM 592 C CA . GLU A 1 80 ? 13.841 -7.175 -3.770 1.00 98.69 80 GLU A CA 1
ATOM 593 C C . GLU A 1 80 ? 12.754 -7.188 -2.680 1.00 98.69 80 GLU A C 1
ATOM 595 O O . GLU A 1 80 ? 12.849 -6.489 -1.670 1.00 98.69 80 GLU A O 1
ATOM 600 N N . ALA A 1 81 ? 11.735 -8.027 -2.875 1.00 98.50 81 ALA A N 1
ATOM 601 C CA . ALA A 1 81 ? 10.636 -8.180 -1.926 1.00 98.50 81 ALA A CA 1
ATOM 602 C C . ALA A 1 81 ? 11.141 -8.537 -0.516 1.00 98.50 81 ALA A C 1
ATOM 604 O O . ALA A 1 81 ? 12.046 -9.362 -0.360 1.00 98.50 81 ALA A O 1
ATOM 605 N N . GLY A 1 82 ? 10.541 -7.923 0.506 1.00 98.19 82 GLY A N 1
ATOM 606 C CA . GLY A 1 82 ? 10.914 -8.094 1.914 1.00 98.19 82 GLY A CA 1
ATOM 607 C C . GLY A 1 82 ? 12.140 -7.285 2.351 1.00 98.19 82 GLY A C 1
ATOM 608 O O . GLY A 1 82 ? 12.457 -7.258 3.535 1.00 98.19 82 GLY A O 1
ATOM 609 N N . ILE A 1 83 ? 12.843 -6.613 1.432 1.00 98.44 83 ILE A N 1
ATOM 610 C CA . ILE A 1 83 ? 13.976 -5.749 1.781 1.00 98.44 83 ILE A CA 1
ATOM 611 C C . ILE A 1 83 ? 13.486 -4.344 2.115 1.00 98.44 83 ILE A C 1
ATOM 613 O O . ILE A 1 83 ? 12.555 -3.832 1.496 1.00 98.44 83 ILE A O 1
ATOM 617 N N . TRP A 1 84 ? 14.160 -3.713 3.075 1.00 98.38 84 TRP A N 1
ATOM 618 C CA . TRP A 1 84 ? 13.892 -2.344 3.497 1.00 98.38 84 TRP A CA 1
ATOM 619 C C . TRP A 1 84 ? 13.907 -1.354 2.320 1.00 98.38 84 TRP A C 1
ATOM 621 O O . TRP A 1 84 ? 14.909 -1.232 1.612 1.00 98.38 84 TRP A O 1
ATOM 631 N N . LEU A 1 85 ? 12.816 -0.608 2.148 1.00 98.50 85 LEU A N 1
ATOM 632 C CA . LEU A 1 85 ? 12.639 0.442 1.150 1.00 98.50 85 LEU A CA 1
ATOM 633 C C . LEU A 1 85 ? 12.349 1.774 1.855 1.00 98.50 85 LEU A C 1
ATOM 635 O O . LEU A 1 85 ? 11.204 2.153 2.095 1.00 98.50 85 LEU A O 1
ATOM 639 N N . GLN A 1 86 ? 13.426 2.498 2.166 1.00 98.12 86 GLN A N 1
ATOM 640 C CA . GLN A 1 86 ? 13.390 3.733 2.954 1.00 98.12 86 GLN A CA 1
ATOM 641 C C . GLN A 1 86 ? 12.453 4.802 2.369 1.00 98.12 86 GLN A C 1
ATOM 643 O O . GLN A 1 86 ? 11.666 5.389 3.103 1.00 98.12 86 GLN A O 1
ATOM 648 N N . SER A 1 87 ? 12.488 5.019 1.052 1.00 97.94 87 SER A N 1
ATOM 649 C CA . SER A 1 87 ? 11.642 6.021 0.386 1.00 97.94 87 SER A CA 1
ATOM 650 C C . SER A 1 87 ? 10.151 5.686 0.460 1.00 97.94 87 SER A C 1
ATOM 652 O O . SER A 1 87 ? 9.309 6.583 0.493 1.00 97.94 87 SER A O 1
ATOM 654 N N . TYR A 1 88 ? 9.809 4.397 0.511 1.00 98.31 88 TYR A N 1
ATOM 655 C CA . TYR A 1 88 ? 8.431 3.965 0.701 1.00 98.31 88 TYR A CA 1
ATOM 656 C C . TYR A 1 88 ? 7.991 4.191 2.147 1.00 98.31 88 TYR A C 1
ATOM 658 O O . TYR A 1 88 ? 6.912 4.734 2.361 1.00 98.31 88 TYR A O 1
ATOM 666 N N . LEU A 1 89 ? 8.846 3.905 3.136 1.00 98.12 89 LEU A N 1
ATOM 667 C CA . LEU A 1 89 ? 8.557 4.251 4.531 1.00 98.12 89 LEU A CA 1
ATOM 668 C C . LEU A 1 89 ? 8.337 5.761 4.721 1.00 98.12 89 LEU A C 1
ATOM 670 O O . LEU A 1 89 ? 7.380 6.155 5.384 1.00 98.12 89 LEU A O 1
ATOM 674 N N . GLU A 1 90 ? 9.186 6.602 4.130 1.00 98.25 90 GLU A N 1
ATOM 675 C CA . GLU A 1 90 ? 9.047 8.066 4.183 1.00 98.25 90 GLU A CA 1
ATOM 676 C C . GLU A 1 90 ? 7.699 8.523 3.613 1.00 98.25 90 GLU A C 1
ATOM 678 O O . GLU A 1 90 ? 6.962 9.237 4.290 1.00 98.25 90 GLU A O 1
ATOM 683 N N . GLN A 1 91 ? 7.298 8.009 2.443 1.00 97.75 91 GLN A N 1
ATOM 684 C CA . GLN A 1 91 ? 5.967 8.272 1.884 1.00 97.75 91 GLN A CA 1
ATOM 685 C C . GLN A 1 91 ? 4.846 7.894 2.869 1.00 97.75 91 GLN A C 1
ATOM 687 O O . GLN A 1 91 ? 3.869 8.634 3.028 1.00 97.75 91 GLN A O 1
ATOM 692 N N . GLN A 1 92 ? 4.974 6.735 3.519 1.00 98.31 92 GLN A N 1
ATOM 693 C CA . GLN A 1 92 ? 3.968 6.224 4.446 1.00 98.31 92 GLN A CA 1
ATOM 694 C C . GLN A 1 92 ? 3.814 7.118 5.681 1.00 98.31 92 GLN A C 1
ATOM 696 O O . GLN A 1 92 ? 2.686 7.317 6.141 1.00 98.31 92 GLN A O 1
ATOM 701 N N . VAL A 1 93 ? 4.924 7.665 6.185 1.00 98.25 93 VAL A N 1
ATOM 702 C CA . VAL A 1 93 ? 4.973 8.644 7.283 1.00 98.25 93 VAL A CA 1
ATOM 703 C C . VAL A 1 93 ? 4.349 9.972 6.855 1.00 98.25 93 VAL A C 1
ATOM 705 O O . VAL A 1 93 ? 3.458 10.468 7.543 1.00 98.25 93 VAL A O 1
ATOM 708 N N . ASP A 1 94 ? 4.749 10.508 5.702 1.00 98.06 94 ASP A N 1
ATOM 709 C CA . ASP A 1 94 ? 4.315 11.826 5.222 1.00 98.06 94 ASP A CA 1
ATOM 710 C C . ASP A 1 94 ? 2.806 11.902 4.961 1.00 98.06 94 ASP A C 1
ATOM 712 O O . ASP A 1 94 ? 2.182 12.950 5.126 1.00 98.06 94 ASP A O 1
ATOM 716 N N . SER A 1 95 ? 2.206 10.788 4.538 1.00 97.88 95 SER A N 1
ATOM 717 C CA . SER A 1 95 ? 0.771 10.685 4.246 1.00 97.88 95 SER A CA 1
ATOM 718 C C . SER A 1 95 ? -0.013 9.916 5.318 1.00 97.88 95 SER A C 1
ATOM 720 O O . SER A 1 95 ? -1.120 9.446 5.040 1.00 97.88 95 SER A O 1
ATOM 722 N N . ALA A 1 96 ? 0.545 9.747 6.522 1.00 98.56 96 ALA A N 1
ATOM 723 C CA . ALA A 1 96 ? -0.103 9.020 7.610 1.00 98.56 96 ALA A CA 1
ATOM 724 C C . ALA A 1 96 ? -1.435 9.665 8.028 1.00 98.56 96 ALA A C 1
ATOM 726 O O . ALA A 1 96 ? -1.532 10.877 8.227 1.00 98.56 96 ALA A O 1
ATOM 727 N N . ASN A 1 97 ? -2.461 8.835 8.200 1.00 98.06 97 ASN A N 1
ATOM 728 C CA . ASN A 1 97 ? -3.781 9.244 8.651 1.00 98.06 97 ASN A CA 1
ATOM 729 C C . ASN A 1 97 ? -4.430 8.136 9.515 1.00 98.06 97 ASN A C 1
ATOM 731 O O . ASN A 1 97 ? -4.800 7.084 8.983 1.00 98.06 97 ASN A O 1
ATOM 735 N N . PRO A 1 98 ? -4.608 8.354 10.831 1.00 98.06 98 PRO A N 1
ATOM 736 C CA . PRO A 1 98 ? -4.246 9.568 11.567 1.00 98.06 98 PRO A CA 1
ATOM 737 C C . PRO A 1 98 ? -2.737 9.872 11.507 1.00 98.06 98 PRO A C 1
ATOM 739 O O . PRO A 1 98 ? -1.947 8.930 11.392 1.00 98.06 98 PRO A O 1
ATOM 742 N N . PRO A 1 99 ? -2.329 11.154 11.587 1.00 97.62 99 PRO A N 1
ATOM 743 C CA . PRO A 1 99 ? -0.915 11.513 11.623 1.00 97.62 99 PRO A CA 1
ATOM 744 C C . PRO A 1 99 ? -0.210 10.856 12.822 1.00 97.62 99 PRO A C 1
ATOM 746 O O . PRO A 1 99 ? -0.847 10.490 13.821 1.00 97.62 99 PRO A O 1
ATOM 749 N N . LEU A 1 100 ? 1.102 10.645 12.680 1.00 93.75 100 LEU A N 1
ATOM 750 C CA . LEU A 1 100 ? 1.915 9.874 13.625 1.00 93.75 100 LEU A CA 1
ATOM 751 C C . LEU A 1 100 ? 2.127 10.556 14.975 1.00 93.75 100 LEU A C 1
ATOM 753 O O . LEU A 1 100 ? 2.335 11.787 15.008 1.00 93.75 100 LEU A O 1
#

pLDDT: mean 97.88, std 1.31, range [89.88, 98.75]

Organism: NCBI:txid1220188

Foldseek 3Di:
DEAEQQWAQDPPWLDPDPPLDWQFHRTAGGDDWDCPPVDPVYRIYDHPDDQQWGQAACPPPDPPDDVSCVDPRHDPRDHGGRDGDPVSVVSHQVSYVVHD

Secondary structure (DSSP, 8-state):
-EEE-SSBSSSS-S-SSTT--SSBTT-B--PPSBS--S-TT--EEE--S-TTB-SS---TTSTT--GGGGSTTB-SS--STTSB-HHHHHHHHHT-SS--

Radius of gyration: 14.19 Å; chains: 1; bounding box: 37×25×34 Å

InterPro domains:
  IPR016288 1, 4-beta cellobiohydrolase [PF01341] (5-95)
  IPR016288 1, 4-beta cellobiohydrolase [PR00733] (18-38)
  IPR016288 1, 4-beta cellobiohydrolase [PR00733] (42-56)
  IPR016288 1, 4-beta cellobiohydrolase [PTHR34876] (5-100)
  IPR036434 1, 4-beta cellobiohydrolase superfamily [G3DSA:3.20.20.40] (1-100)
  IPR036434 1, 4-beta cellobiohydrolase superfamily [SSF51989] (5-100)

Sequence (100 aa):
MYLEAGRNGKQPTGQNEWGDWCNVKGTGFGARPTTDTGDELVDAFVRVKSSEESDGTSDTSAKRYDAHCGLGSTLQPAPEAGIWLQSYLEQQVDSANPPL